Protein AF-A0ABD5KDN1-F1 (afdb_monomer_lite)

Sequence (145 aa):
MTDPDEVYTTVKEEYKKQFIITWLDYSKANDGAGPVIRTEVSQKLGIKTITDLQKHAGEIRFASQGEVDQRADGIPALEKVYGKLNWKSSKVYDNSLKYEVLRNNEADVGPAYTTEGQLVNKDEFTLLEDDKQVWPPYNLALYQH

Structure (mmCIF, N/CA/C/O backbone):
data_AF-A0ABD5KDN1-F1
#
_entry.id   AF-A0ABD5KDN1-F1
#
loop_
_atom_site.group_PDB
_atom_site.id
_atom_site.type_symbol
_atom_site.label_atom_id
_atom_site.label_alt_id
_atom_site.label_comp_id
_atom_site.label_asym_id
_atom_site.label_entity_id
_atom_site.label_seq_id
_atom_site.pdbx_PDB_ins_code
_atom_site.Cartn_x
_atom_site.Cartn_y
_atom_site.Cartn_z
_atom_site.occupancy
_atom_site.B_iso_or_equiv
_atom_site.auth_seq_id
_atom_site.auth_comp_id
_atom_site.auth_asym_id
_atom_site.auth_atom_id
_atom_site.pdbx_PDB_model_num
ATOM 1 N N . MET A 1 1 ? 8.167 -14.438 -30.654 1.00 48.97 1 MET A N 1
ATOM 2 C CA . MET A 1 1 ? 8.121 -15.165 -29.371 1.00 48.97 1 MET A CA 1
ATOM 3 C C . MET A 1 1 ? 6.665 -15.162 -28.937 1.00 48.97 1 MET A C 1
ATOM 5 O O . MET A 1 1 ? 6.111 -14.085 -28.768 1.00 48.97 1 MET A O 1
ATOM 9 N N . THR A 1 2 ? 6.014 -16.324 -28.927 1.00 54.03 2 THR A N 1
ATOM 10 C CA . THR A 1 2 ? 4.556 -16.491 -28.712 1.00 54.03 2 THR A CA 1
ATOM 11 C C . THR A 1 2 ? 4.277 -17.615 -27.709 1.00 54.03 2 THR A C 1
ATOM 13 O O . THR A 1 2 ? 3.244 -18.270 -27.788 1.00 54.03 2 THR A O 1
ATOM 16 N N . ASP A 1 3 ? 5.205 -17.846 -26.780 1.00 68.19 3 ASP A N 1
ATOM 17 C CA . ASP A 1 3 ? 4.985 -18.699 -25.615 1.00 68.19 3 ASP A CA 1
ATOM 18 C C . ASP A 1 3 ? 4.734 -17.799 -24.383 1.00 68.19 3 ASP A C 1
ATOM 20 O O . ASP A 1 3 ? 5.606 -16.995 -24.030 1.00 68.19 3 ASP A O 1
ATOM 24 N N . PRO A 1 4 ? 3.540 -17.852 -23.762 1.00 57.06 4 PRO A N 1
ATOM 25 C CA . PRO A 1 4 ? 3.193 -17.051 -22.588 1.00 57.06 4 PRO A CA 1
ATOM 26 C C . PRO A 1 4 ? 4.165 -17.215 -21.412 1.00 57.06 4 PRO A C 1
ATOM 28 O O . PRO A 1 4 ? 4.415 -16.237 -20.702 1.00 57.06 4 PRO A O 1
ATOM 31 N N . ASP A 1 5 ? 4.745 -18.404 -21.232 1.00 63.06 5 ASP A N 1
ATOM 32 C CA . ASP A 1 5 ? 5.644 -18.703 -20.112 1.00 63.06 5 ASP A CA 1
ATOM 33 C C . ASP A 1 5 ? 7.049 -18.132 -20.351 1.00 63.06 5 ASP A C 1
ATOM 35 O O . ASP A 1 5 ? 7.700 -17.620 -19.431 1.00 63.06 5 ASP A O 1
ATOM 39 N N . GLU A 1 6 ? 7.497 -18.132 -21.607 1.00 62.66 6 GLU A N 1
ATOM 40 C CA . GLU A 1 6 ? 8.765 -17.525 -22.019 1.00 62.66 6 GLU A CA 1
ATOM 41 C C . GLU A 1 6 ? 8.690 -15.994 -21.927 1.00 62.66 6 GLU A C 1
ATOM 43 O O . GLU A 1 6 ? 9.575 -15.357 -21.354 1.00 62.66 6 GLU A O 1
ATOM 48 N N . VAL A 1 7 ? 7.581 -15.396 -22.382 1.00 62.06 7 VAL A N 1
ATOM 49 C CA . VAL A 1 7 ? 7.331 -13.951 -22.244 1.00 62.06 7 VAL A CA 1
ATOM 50 C C . VAL A 1 7 ? 7.269 -13.552 -20.772 1.00 62.06 7 VAL A C 1
ATOM 52 O O . VAL A 1 7 ? 7.885 -12.558 -20.389 1.00 62.06 7 VAL A O 1
ATOM 55 N N . TYR A 1 8 ? 6.575 -14.321 -19.929 1.00 50.66 8 TYR A N 1
ATOM 56 C CA . TYR A 1 8 ? 6.523 -14.063 -18.490 1.00 50.66 8 TYR A CA 1
ATOM 57 C C . TYR A 1 8 ? 7.918 -14.104 -17.854 1.00 50.66 8 TYR A C 1
ATOM 59 O O . TYR A 1 8 ? 8.270 -13.209 -17.083 1.00 50.66 8 TYR A O 1
AT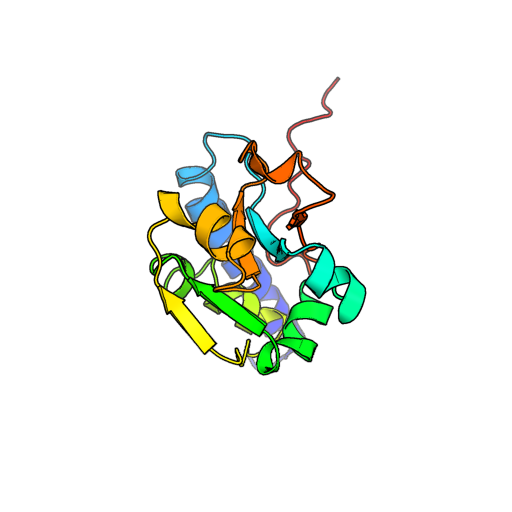OM 67 N N . THR A 1 9 ? 8.734 -15.097 -18.211 1.00 68.31 9 THR A N 1
ATOM 68 C CA . THR A 1 9 ? 10.085 -15.269 -17.661 1.00 68.31 9 THR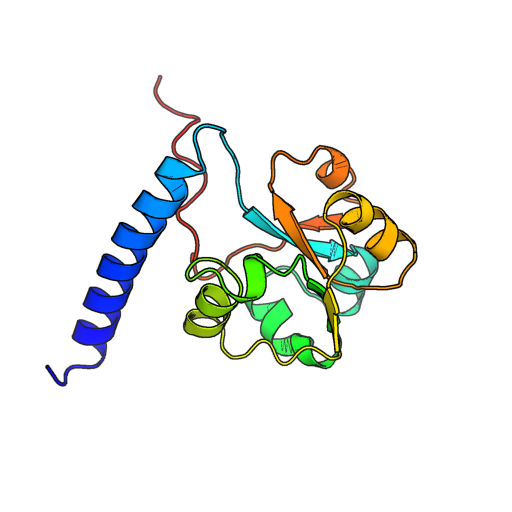 A CA 1
ATOM 69 C C . THR A 1 9 ? 11.016 -14.141 -18.094 1.00 68.31 9 THR A C 1
ATOM 71 O O . THR A 1 9 ? 11.611 -13.487 -17.238 1.00 68.31 9 THR A O 1
ATOM 74 N N . THR A 1 10 ? 11.076 -13.821 -19.389 1.00 69.75 10 THR A N 1
ATOM 75 C CA . THR A 1 10 ? 11.892 -12.710 -19.901 1.00 69.75 10 THR A CA 1
ATOM 76 C C . THR A 1 10 ? 11.453 -11.375 -19.311 1.00 69.75 10 THR A C 1
ATOM 78 O O . THR A 1 10 ? 12.284 -10.585 -18.870 1.00 69.75 10 THR A O 1
ATOM 81 N N . VAL A 1 11 ? 10.143 -11.125 -19.232 1.00 66.38 11 VAL A N 1
ATOM 82 C CA . VAL A 1 11 ? 9.621 -9.894 -18.634 1.00 66.38 11 VAL A CA 1
ATOM 83 C C . VAL A 1 11 ? 9.969 -9.821 -17.151 1.00 66.38 11 VAL A C 1
ATOM 85 O O . VAL A 1 11 ? 10.329 -8.745 -16.687 1.00 66.38 11 VAL A O 1
ATOM 88 N N . LYS A 1 12 ? 9.902 -10.931 -16.410 1.00 62.69 12 LYS A N 1
ATOM 89 C CA . LYS A 1 12 ? 10.282 -10.997 -14.994 1.00 62.69 12 LYS A CA 1
ATOM 90 C C . LYS A 1 12 ? 11.778 -10.758 -14.789 1.00 62.69 12 LYS A C 1
ATOM 92 O O . LYS A 1 12 ? 12.145 -10.061 -13.850 1.00 62.69 12 LYS A O 1
ATOM 97 N N . GLU A 1 13 ? 12.636 -11.309 -15.642 1.00 69.56 13 GLU A N 1
ATOM 98 C CA . GLU A 1 13 ? 14.090 -11.129 -15.565 1.00 69.56 13 GLU A CA 1
ATOM 99 C C . GLU A 1 13 ? 14.528 -9.711 -15.924 1.00 69.56 13 GLU A C 1
ATOM 101 O O . GLU A 1 13 ? 15.297 -9.104 -15.182 1.00 69.56 13 GLU A O 1
ATOM 106 N N . GLU A 1 14 ? 14.018 -9.158 -17.023 1.00 67.50 14 GLU A N 1
ATOM 107 C CA . GLU A 1 14 ? 14.332 -7.790 -17.443 1.00 67.50 14 GLU A CA 1
ATOM 108 C C . GLU A 1 14 ? 13.776 -6.765 -16.461 1.00 67.50 14 GLU A C 1
ATOM 110 O O . GLU A 1 14 ? 14.457 -5.802 -16.109 1.00 67.50 14 GLU A O 1
ATOM 115 N N . TYR A 1 15 ? 12.577 -7.025 -15.938 1.00 64.88 15 TYR A N 1
ATOM 116 C CA . TYR A 1 15 ? 12.011 -6.243 -14.853 1.00 64.88 15 TYR A CA 1
ATOM 117 C C . TYR A 1 15 ? 12.906 -6.312 -13.614 1.00 64.88 15 TYR A C 1
ATOM 119 O O . TYR A 1 15 ? 13.319 -5.268 -13.131 1.00 64.88 15 TYR A O 1
ATOM 127 N N . LYS A 1 16 ? 13.317 -7.505 -13.159 1.00 63.72 16 LYS A N 1
ATOM 128 C CA . LYS A 1 16 ? 14.261 -7.645 -12.039 1.00 63.72 16 LYS A CA 1
ATOM 129 C C . LYS A 1 16 ? 15.564 -6.886 -12.279 1.00 63.72 16 LYS A C 1
ATOM 131 O O . LYS A 1 16 ? 16.004 -6.206 -11.370 1.00 63.72 16 LYS A O 1
ATOM 136 N N . LYS A 1 17 ? 16.182 -6.962 -13.461 1.00 65.38 17 LYS A N 1
ATOM 137 C CA . LYS A 1 17 ? 17.456 -6.272 -13.747 1.00 65.38 17 LYS A CA 1
ATOM 138 C C . LYS A 1 17 ? 17.313 -4.753 -13.719 1.00 65.38 17 LYS A C 1
ATOM 140 O O . LYS A 1 17 ? 18.083 -4.092 -13.031 1.00 65.38 17 LYS A O 1
ATOM 145 N N . GLN A 1 18 ? 16.336 -4.207 -14.445 1.00 59.97 18 GLN A N 1
ATOM 146 C CA . GLN A 1 18 ? 16.112 -2.759 -14.503 1.00 59.97 18 GLN A CA 1
ATOM 147 C C . GLN A 1 18 ? 15.749 -2.214 -13.124 1.00 59.97 18 GLN A C 1
ATOM 149 O O . GLN A 1 18 ? 16.317 -1.226 -12.673 1.00 59.97 18 GLN A O 1
ATOM 154 N N . PHE A 1 19 ? 14.867 -2.925 -12.431 1.00 60.03 19 PHE A N 1
ATOM 155 C CA . PHE A 1 19 ? 14.402 -2.579 -11.103 1.00 60.03 19 PHE A CA 1
ATOM 156 C C . PHE A 1 19 ? 15.523 -2.683 -10.068 1.00 60.03 19 PHE A C 1
ATOM 158 O O . PHE A 1 19 ? 15.737 -1.737 -9.330 1.00 60.03 19 PHE A O 1
ATOM 165 N N . ILE A 1 20 ? 16.302 -3.770 -10.049 1.00 60.31 20 ILE A N 1
ATOM 166 C CA . ILE A 1 20 ? 17.480 -3.901 -9.179 1.00 60.31 20 ILE A CA 1
ATOM 167 C C . ILE A 1 20 ? 18.464 -2.755 -9.430 1.00 60.31 20 ILE A C 1
ATOM 169 O O . ILE A 1 20 ? 18.984 -2.231 -8.463 1.00 60.31 20 ILE A O 1
ATOM 173 N N . ILE A 1 21 ? 18.711 -2.325 -10.673 1.00 53.66 21 ILE A N 1
ATOM 174 C CA . ILE A 1 21 ? 19.629 -1.206 -10.964 1.00 53.66 21 ILE A CA 1
ATOM 175 C C . ILE A 1 21 ? 19.058 0.132 -10.471 1.00 53.66 21 ILE A C 1
ATOM 177 O O . ILE A 1 21 ? 19.743 0.842 -9.741 1.00 53.66 21 ILE A O 1
ATOM 181 N N . THR A 1 22 ? 17.796 0.448 -10.789 1.00 50.75 22 THR A N 1
ATOM 182 C CA . THR A 1 22 ? 17.116 1.653 -10.275 1.00 50.75 22 THR A CA 1
ATOM 183 C C . THR A 1 22 ? 17.087 1.669 -8.748 1.00 50.75 22 THR A C 1
ATOM 185 O O . THR A 1 22 ? 17.279 2.714 -8.131 1.00 50.75 22 THR A O 1
ATOM 188 N N . TRP A 1 23 ? 16.902 0.499 -8.137 1.00 48.09 23 TRP A N 1
ATOM 189 C CA . TRP A 1 23 ? 16.955 0.334 -6.696 1.00 48.09 23 TRP A CA 1
ATOM 190 C C . TRP A 1 23 ? 18.362 0.441 -6.156 1.00 48.09 23 TRP A C 1
ATOM 192 O O . TRP A 1 23 ? 18.503 1.151 -5.190 1.00 48.09 23 TRP A O 1
ATOM 202 N N . LEU A 1 24 ? 19.399 -0.150 -6.748 1.00 51.00 24 LEU A N 1
ATOM 203 C CA . LEU A 1 24 ? 20.793 -0.020 -6.296 1.00 51.00 24 LEU A CA 1
ATOM 204 C C . LEU A 1 24 ? 21.270 1.438 -6.291 1.00 51.00 24 LEU A C 1
ATOM 206 O O . LEU A 1 24 ? 22.009 1.842 -5.390 1.00 51.00 24 LEU A O 1
ATOM 210 N N . ASP A 1 25 ? 20.812 2.232 -7.258 1.00 49.94 25 ASP A N 1
ATOM 211 C CA . ASP A 1 25 ? 21.063 3.673 -7.297 1.00 49.94 25 ASP A CA 1
ATOM 212 C C . ASP A 1 25 ? 20.341 4.417 -6.151 1.00 49.94 25 ASP A C 1
ATOM 214 O O . ASP A 1 25 ? 20.866 5.401 -5.626 1.00 49.94 25 ASP A O 1
ATOM 218 N N . TYR A 1 26 ? 19.183 3.912 -5.706 1.00 46.12 26 TYR A N 1
ATOM 219 C CA . TYR A 1 26 ? 18.376 4.439 -4.594 1.00 46.12 26 TYR A CA 1
ATOM 220 C C . TYR A 1 26 ? 18.741 3.831 -3.211 1.00 46.12 26 TYR A C 1
ATOM 222 O O . TYR A 1 26 ? 18.614 4.491 -2.184 1.00 46.12 26 TYR A O 1
ATOM 230 N N . SER A 1 27 ? 19.246 2.592 -3.164 1.00 48.81 27 SER A N 1
ATOM 231 C CA . SER A 1 27 ? 19.328 1.676 -2.010 1.00 48.81 27 SER A CA 1
ATOM 232 C C . SER A 1 27 ? 20.693 1.683 -1.334 1.00 48.81 27 SER A C 1
ATOM 234 O O . SER A 1 27 ? 21.123 0.687 -0.746 1.00 48.81 27 SER A O 1
ATOM 236 N N . LYS A 1 28 ? 21.404 2.810 -1.368 1.00 46.56 28 LYS A N 1
ATOM 237 C CA . LYS A 1 28 ? 22.568 2.979 -0.484 1.00 46.56 28 LYS A CA 1
ATOM 238 C C . LYS A 1 28 ? 22.187 2.977 1.010 1.00 46.56 28 LYS A C 1
ATOM 240 O O . LYS A 1 28 ? 23.084 2.997 1.847 1.00 46.56 28 LYS A O 1
ATOM 245 N N . ALA A 1 29 ? 20.895 2.896 1.343 1.00 42.22 29 ALA A N 1
ATOM 246 C CA . ALA A 1 29 ? 20.366 2.582 2.665 1.00 42.22 29 ALA A CA 1
ATOM 247 C C . ALA A 1 29 ? 19.457 1.334 2.610 1.00 42.22 29 ALA A C 1
ATOM 249 O O . ALA A 1 29 ? 18.857 1.020 1.583 1.00 42.22 29 ALA A O 1
ATOM 250 N N . ASN A 1 30 ? 19.443 0.596 3.716 1.00 47.19 30 ASN A N 1
ATOM 251 C CA . ASN A 1 30 ? 18.927 -0.758 3.920 1.00 47.19 30 ASN A CA 1
ATOM 252 C C . ASN A 1 30 ? 17.375 -0.828 3.938 1.00 47.19 30 ASN A C 1
ATOM 254 O O . ASN A 1 30 ? 16.782 -1.278 4.922 1.00 47.19 30 ASN A O 1
ATOM 258 N N . ASP A 1 31 ? 16.718 -0.347 2.879 1.00 54.19 31 ASP A N 1
ATOM 259 C CA . ASP A 1 31 ? 15.317 0.085 2.932 1.00 54.19 31 ASP A CA 1
ATOM 260 C C . ASP A 1 31 ? 14.383 -0.849 2.145 1.00 54.19 31 ASP A C 1
ATOM 262 O O . ASP A 1 31 ? 14.465 -0.977 0.922 1.00 54.19 31 ASP A O 1
ATOM 266 N N . GLY A 1 32 ? 13.450 -1.479 2.862 1.00 62.53 32 GLY A N 1
ATOM 267 C CA . GLY A 1 32 ? 12.244 -2.078 2.307 1.00 62.53 32 GLY A CA 1
ATOM 268 C C . GLY A 1 32 ? 11.241 -1.030 1.864 1.00 62.53 32 GLY A C 1
ATOM 269 O O . GLY A 1 32 ? 11.119 -0.030 2.547 1.00 62.53 32 GLY A O 1
ATOM 270 N N . ALA A 1 33 ? 10.495 -1.215 0.779 1.00 70.12 33 ALA A N 1
ATOM 271 C CA . ALA A 1 33 ? 9.323 -0.395 0.484 1.00 70.12 33 ALA A CA 1
ATOM 272 C C . ALA A 1 33 ? 8.079 -1.251 0.350 1.00 70.12 33 ALA A C 1
ATOM 274 O O . ALA A 1 33 ? 8.120 -2.399 -0.085 1.00 70.12 33 ALA A O 1
ATOM 275 N N . GLY A 1 34 ? 6.958 -0.656 0.726 1.00 83.06 34 GLY A N 1
ATOM 276 C CA . GLY A 1 34 ? 5.655 -1.265 0.564 1.00 83.06 34 GLY A CA 1
ATOM 277 C C . GLY A 1 34 ? 4.540 -0.282 0.892 1.00 83.06 34 GLY A C 1
ATOM 278 O O . GLY A 1 34 ? 4.780 0.759 1.514 1.00 83.06 34 GLY A O 1
ATOM 279 N N . PRO A 1 35 ? 3.301 -0.579 0.480 1.00 91.56 35 PRO A N 1
ATOM 280 C CA . PRO A 1 35 ? 2.159 0.203 0.908 1.00 91.56 35 PRO A CA 1
ATOM 281 C C . PRO A 1 35 ? 1.963 0.046 2.420 1.00 91.56 35 PRO A C 1
ATOM 283 O O . PRO A 1 35 ? 1.919 -1.069 2.944 1.00 91.56 35 PRO A O 1
ATOM 286 N N . VAL A 1 36 ? 1.810 1.169 3.113 1.00 93.81 36 VAL A N 1
ATOM 287 C CA . VAL A 1 36 ? 1.372 1.212 4.506 1.00 93.81 36 VAL A CA 1
ATOM 288 C C . VAL A 1 36 ? -0.095 1.600 4.549 1.00 93.81 36 VAL A C 1
ATOM 290 O O . VAL A 1 36 ? -0.499 2.605 3.963 1.00 93.81 36 VAL A O 1
ATOM 293 N N . ILE A 1 37 ? -0.897 0.799 5.240 1.00 96.19 37 ILE A N 1
ATOM 294 C CA . ILE A 1 37 ? -2.324 1.032 5.448 1.00 96.19 37 ILE A CA 1
ATOM 295 C C . ILE A 1 37 ? -2.582 1.342 6.922 1.00 96.19 37 ILE A C 1
ATOM 297 O O . ILE A 1 37 ? -1.875 0.861 7.809 1.00 96.19 37 ILE A O 1
ATOM 301 N N . ARG A 1 38 ? -3.621 2.123 7.209 1.00 97.56 38 ARG A N 1
ATOM 302 C CA . ARG A 1 38 ? -4.106 2.293 8.586 1.00 97.56 38 ARG A CA 1
ATOM 303 C C . ARG A 1 38 ? -4.549 0.944 9.150 1.00 97.56 38 ARG A C 1
ATOM 305 O O . ARG A 1 38 ? -5.368 0.263 8.528 1.00 97.56 38 ARG A O 1
ATOM 312 N N . THR A 1 39 ? -4.049 0.573 10.327 1.00 96.00 39 THR A N 1
ATOM 313 C CA . THR A 1 39 ? -4.316 -0.735 10.949 1.00 96.00 39 THR A CA 1
ATOM 314 C C . THR A 1 39 ? -5.813 -0.975 11.157 1.00 96.00 39 THR A C 1
ATOM 316 O O . THR A 1 39 ? -6.292 -2.072 10.886 1.00 96.00 39 THR A O 1
ATOM 319 N N . GLU A 1 40 ? -6.589 0.054 11.516 1.00 97.00 40 GLU A N 1
ATOM 320 C CA . GLU A 1 40 ? -8.055 -0.042 11.617 1.00 97.00 40 GLU A CA 1
ATOM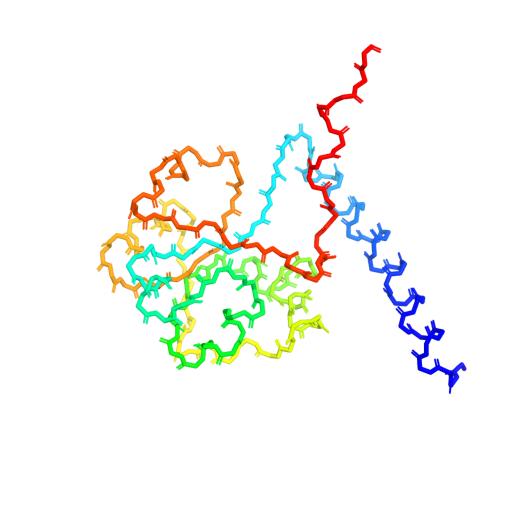 321 C C . GLU A 1 40 ? -8.706 -0.489 10.293 1.00 97.00 40 GLU A C 1
ATOM 323 O O . GLU A 1 40 ? -9.561 -1.375 10.279 1.00 97.00 40 GLU A O 1
ATOM 328 N N . VAL A 1 41 ? -8.278 0.083 9.160 1.00 97.94 41 VAL A N 1
ATOM 329 C CA . VAL A 1 41 ? -8.803 -0.265 7.828 1.00 97.94 41 VAL A CA 1
ATOM 330 C C . VAL A 1 41 ? -8.358 -1.669 7.428 1.00 97.94 41 VAL A C 1
ATOM 332 O O . VAL A 1 41 ? -9.176 -2.452 6.944 1.00 97.94 41 VAL A O 1
ATOM 335 N N . SER A 1 42 ? -7.087 -2.004 7.677 1.00 97.38 42 SER A N 1
ATOM 336 C CA . SER A 1 42 ? -6.546 -3.351 7.464 1.00 97.38 42 SER A CA 1
ATOM 337 C C . SER A 1 42 ? -7.369 -4.402 8.203 1.00 97.38 42 SER A C 1
ATOM 339 O O . SER A 1 42 ? -7.823 -5.364 7.589 1.00 97.38 42 SER A O 1
ATOM 341 N N . GLN A 1 43 ? -7.635 -4.196 9.492 1.00 97.25 43 GLN A N 1
ATOM 342 C CA . GLN A 1 43 ? -8.408 -5.131 10.307 1.00 97.25 43 GLN A CA 1
ATOM 343 C C . GLN A 1 43 ? -9.864 -5.224 9.847 1.00 97.25 43 GLN A C 1
ATOM 345 O O . GLN A 1 43 ? -10.401 -6.324 9.736 1.00 97.25 43 GLN A O 1
ATOM 350 N N . LYS A 1 44 ? -10.493 -4.084 9.541 1.00 97.75 44 LYS A N 1
ATOM 351 C CA . LYS A 1 44 ? -11.896 -4.022 9.118 1.00 97.75 44 LYS A CA 1
ATOM 352 C C . LYS A 1 44 ? -12.150 -4.745 7.796 1.00 97.75 44 LYS A C 1
ATOM 354 O O . LYS A 1 44 ? -13.186 -5.389 7.655 1.00 97.75 44 LYS A O 1
ATOM 359 N N . LEU A 1 45 ? -11.239 -4.608 6.834 1.00 97.44 45 LEU A N 1
ATOM 360 C CA . LEU A 1 45 ? -11.368 -5.191 5.494 1.00 97.44 45 LEU A CA 1
ATOM 361 C C . LEU A 1 45 ? -10.596 -6.509 5.334 1.00 97.44 45 LEU A C 1
ATOM 363 O O . LEU A 1 45 ? -10.708 -7.160 4.304 1.00 97.44 45 LEU A O 1
ATOM 367 N N . GLY A 1 46 ? -9.821 -6.919 6.342 1.00 97.31 46 GLY A N 1
ATOM 368 C CA . GLY A 1 46 ? -8.998 -8.128 6.288 1.00 97.31 46 GLY A CA 1
ATOM 369 C C . GLY A 1 46 ? -7.779 -8.020 5.365 1.00 97.31 46 GLY A C 1
ATOM 370 O O . GLY A 1 46 ? -7.326 -9.036 4.848 1.00 97.31 46 GLY A O 1
ATOM 371 N N . ILE A 1 47 ? -7.238 -6.817 5.151 1.00 98.00 47 ILE A N 1
ATOM 372 C CA . ILE A 1 47 ? -6.140 -6.558 4.206 1.00 98.00 47 ILE A CA 1
ATOM 373 C C . ILE A 1 47 ? -4.791 -6.780 4.893 1.00 98.00 47 ILE A C 1
ATOM 375 O O . ILE A 1 47 ? -4.416 -5.998 5.766 1.00 98.00 47 ILE A O 1
ATOM 379 N N . LYS A 1 48 ? -4.041 -7.810 4.486 1.00 94.81 48 LYS A N 1
ATOM 380 C CA . LYS A 1 48 ? -2.681 -8.088 5.002 1.00 94.81 48 LYS A CA 1
ATOM 381 C C . LYS A 1 48 ? -1.615 -8.075 3.913 1.00 94.81 48 LYS A C 1
ATOM 383 O O . LYS A 1 48 ? -0.452 -7.789 4.187 1.00 94.81 48 LYS A O 1
ATOM 388 N N . THR A 1 49 ? -2.030 -8.363 2.689 1.00 95.69 49 THR A N 1
ATOM 389 C CA . THR A 1 49 ? -1.159 -8.480 1.523 1.00 95.69 49 THR A CA 1
ATOM 390 C C . THR A 1 49 ? -1.508 -7.433 0.470 1.00 95.69 49 THR A C 1
ATOM 392 O O . THR A 1 49 ? -2.588 -6.828 0.499 1.00 95.69 49 THR A O 1
ATOM 395 N N . ILE A 1 50 ? -0.619 -7.227 -0.499 1.00 95.62 50 ILE A N 1
ATOM 396 C CA . ILE A 1 50 ? -0.916 -6.383 -1.661 1.00 95.62 50 ILE A CA 1
ATOM 397 C C . ILE A 1 50 ? -1.990 -7.037 -2.545 1.00 95.62 50 ILE A C 1
ATOM 399 O O . ILE A 1 50 ? -2.825 -6.327 -3.112 1.00 95.62 50 ILE A O 1
ATOM 403 N N . THR A 1 51 ? -2.064 -8.372 -2.602 1.00 97.50 51 THR A N 1
ATOM 404 C CA . THR A 1 51 ? -3.199 -9.064 -3.234 1.00 97.50 51 THR A CA 1
ATOM 405 C C . THR A 1 51 ? -4.538 -8.682 -2.594 1.00 97.50 51 THR A C 1
ATOM 407 O O . THR A 1 51 ? -5.508 -8.437 -3.316 1.00 97.50 51 THR A O 1
ATOM 410 N N . ASP A 1 52 ? -4.625 -8.604 -1.265 1.00 98.12 52 ASP A N 1
ATOM 411 C CA . ASP A 1 52 ? -5.860 -8.181 -0.588 1.00 98.12 52 ASP A CA 1
ATOM 412 C C . ASP A 1 52 ? -6.164 -6.705 -0.862 1.00 98.12 52 ASP A C 1
ATOM 414 O O . ASP A 1 52 ? -7.304 -6.347 -1.163 1.00 98.12 52 ASP A O 1
ATOM 418 N N . LEU A 1 53 ? -5.133 -5.854 -0.834 1.00 98.12 53 LEU A N 1
ATOM 419 C CA . LEU A 1 53 ? -5.259 -4.434 -1.155 1.00 98.12 53 LEU A CA 1
ATOM 420 C C . LEU A 1 53 ? -5.844 -4.229 -2.551 1.00 98.12 53 LEU A C 1
ATOM 422 O O . LEU A 1 53 ? -6.743 -3.412 -2.721 1.00 98.12 53 LEU A O 1
ATOM 426 N N . GLN A 1 54 ? -5.364 -4.984 -3.541 1.00 98.19 54 GLN A N 1
ATOM 427 C CA . GLN A 1 54 ? -5.841 -4.888 -4.915 1.00 98.19 54 GLN A CA 1
ATOM 428 C C . GLN A 1 54 ? -7.327 -5.248 -5.029 1.00 98.19 54 GLN A C 1
ATOM 430 O O . GLN A 1 54 ? -8.076 -4.525 -5.688 1.00 98.19 54 GLN A O 1
ATOM 435 N N . LYS A 1 55 ? -7.779 -6.307 -4.345 1.00 98.06 55 LYS A N 1
ATOM 436 C CA . LYS A 1 55 ? -9.197 -6.716 -4.332 1.00 98.06 55 LYS A CA 1
ATOM 437 C C . LYS A 1 55 ? -10.106 -5.653 -3.718 1.00 98.06 55 LYS A C 1
ATOM 439 O O . LYS A 1 55 ? -11.222 -5.464 -4.193 1.00 98.06 55 LYS A O 1
ATOM 444 N N . HIS A 1 56 ? -9.617 -4.953 -2.697 1.00 98.38 56 HIS A N 1
ATOM 445 C CA . HIS A 1 56 ? -10.354 -3.908 -1.988 1.00 98.38 56 HIS A CA 1
ATOM 446 C C . HIS A 1 56 ? -10.070 -2.491 -2.499 1.00 98.38 56 HIS A C 1
ATOM 448 O O . HIS A 1 56 ? -10.626 -1.540 -1.957 1.00 98.38 56 HIS A O 1
ATOM 454 N N . ALA A 1 57 ? -9.255 -2.304 -3.544 1.00 97.56 57 ALA A N 1
ATOM 455 C CA . ALA A 1 57 ? -8.788 -0.980 -3.970 1.00 97.56 57 ALA A CA 1
ATOM 456 C C . ALA A 1 57 ? -9.937 0.022 -4.205 1.00 97.56 57 ALA A C 1
ATOM 458 O O . ALA A 1 57 ? -9.818 1.191 -3.838 1.00 97.56 57 ALA A O 1
ATOM 459 N N . GLY A 1 58 ? -11.088 -0.447 -4.703 1.00 98.19 58 GLY A N 1
ATOM 460 C CA . GLY A 1 58 ? -12.300 0.363 -4.905 1.00 98.19 58 GLY A CA 1
ATOM 461 C C . GLY A 1 58 ? -12.928 0.949 -3.633 1.00 98.19 58 GLY A C 1
ATOM 462 O O . GLY A 1 58 ? -13.780 1.832 -3.720 1.00 98.19 58 GLY A O 1
ATOM 463 N N . GLU A 1 59 ? -12.504 0.502 -2.452 1.00 98.12 59 GLU A N 1
ATOM 464 C CA . GLU A 1 59 ? -12.925 1.011 -1.142 1.00 98.12 59 GLU A CA 1
ATOM 465 C C . GLU A 1 59 ? -11.878 1.938 -0.505 1.00 98.12 59 GLU A C 1
ATOM 467 O O . GLU A 1 59 ? -12.182 2.651 0.454 1.00 98.12 59 GLU A O 1
ATOM 472 N N . ILE A 1 60 ? -1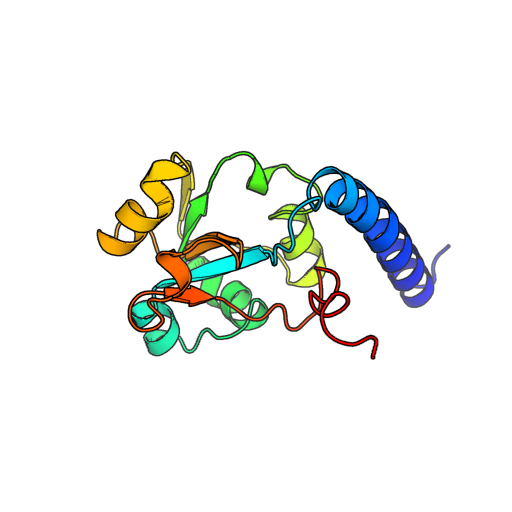0.664 1.963 -1.060 1.00 98.50 60 ILE A N 1
ATOM 473 C CA . ILE A 1 60 ? -9.467 2.535 -0.447 1.00 98.50 60 ILE A CA 1
ATOM 474 C C . ILE A 1 60 ? -9.130 3.901 -1.051 1.00 98.50 60 ILE A C 1
ATOM 476 O O . ILE A 1 60 ? -9.075 4.071 -2.273 1.00 98.50 60 ILE A O 1
ATOM 480 N N . ARG A 1 61 ? -8.869 4.888 -0.188 1.00 98.31 61 ARG A N 1
ATOM 481 C CA . ARG A 1 61 ? -8.337 6.201 -0.575 1.00 98.31 61 ARG A CA 1
ATOM 482 C C . ARG A 1 61 ? -6.811 6.181 -0.499 1.00 98.31 61 ARG A C 1
ATOM 484 O O . ARG A 1 61 ? -6.244 5.988 0.576 1.00 98.31 61 ARG A O 1
ATOM 491 N N . PHE A 1 62 ? -6.154 6.410 -1.625 1.00 97.62 62 PHE A N 1
ATOM 492 C CA . PHE A 1 62 ? -4.703 6.405 -1.740 1.00 97.62 62 PHE A CA 1
ATOM 493 C C . PHE A 1 62 ? -4.110 7.809 -1.559 1.00 97.62 62 PHE A C 1
ATOM 495 O O . PHE A 1 62 ? -4.511 8.756 -2.242 1.00 97.62 62 PHE A O 1
ATOM 502 N N . ALA A 1 63 ? -3.149 7.929 -0.642 1.00 96.44 63 ALA A N 1
ATOM 503 C CA . ALA A 1 63 ? -2.278 9.088 -0.488 1.00 96.44 63 ALA A CA 1
ATOM 504 C C . ALA A 1 63 ? -1.030 8.906 -1.362 1.00 96.44 63 ALA A C 1
ATOM 506 O O . ALA A 1 63 ? -0.016 8.352 -0.930 1.00 96.44 63 ALA A O 1
ATOM 507 N N . SER A 1 64 ? -1.123 9.374 -2.602 1.00 92.50 64 SER A N 1
ATOM 508 C CA . SER A 1 64 ? -0.015 9.382 -3.550 1.00 92.50 64 SER A CA 1
ATOM 509 C C . SER A 1 64 ? 1.056 10.400 -3.147 1.00 92.50 64 SER A C 1
ATOM 511 O O . SER A 1 64 ? 0.772 11.411 -2.507 1.00 92.50 64 SER A O 1
ATOM 513 N N . GLN A 1 65 ? 2.291 10.128 -3.565 1.00 88.44 65 GLN A N 1
ATOM 514 C CA . GLN A 1 65 ? 3.443 11.031 -3.469 1.00 88.44 65 GLN A CA 1
ATOM 515 C C . GLN A 1 65 ? 3.853 11.595 -4.841 1.00 88.44 65 GLN A C 1
ATOM 517 O O . GLN A 1 65 ? 4.923 12.175 -4.993 1.00 88.44 65 GLN A O 1
ATOM 522 N N . GLY A 1 66 ? 3.022 11.387 -5.868 1.00 88.25 66 GLY A N 1
ATOM 523 C CA . GLY A 1 66 ? 3.241 11.819 -7.249 1.00 88.25 66 GLY A CA 1
ATOM 524 C C . GLY A 1 66 ? 4.293 10.992 -7.991 1.00 88.25 66 GLY A C 1
ATOM 525 O O . GLY A 1 66 ? 4.002 10.425 -9.039 1.00 88.25 66 GLY A O 1
ATOM 526 N N . GLU A 1 67 ? 5.501 10.874 -7.438 1.00 85.38 67 GLU A N 1
ATOM 527 C CA . GLU A 1 67 ? 6.619 10.150 -8.057 1.00 85.38 67 GLU A CA 1
ATOM 528 C C . GLU A 1 67 ? 6.298 8.654 -8.220 1.00 85.38 67 GLU A C 1
ATOM 530 O O . GLU A 1 67 ? 6.470 8.084 -9.297 1.00 85.38 67 GLU A O 1
ATOM 535 N N . VAL A 1 68 ? 5.741 8.029 -7.174 1.00 83.69 68 VAL A N 1
ATOM 536 C CA . VAL A 1 68 ? 5.397 6.594 -7.154 1.00 83.69 68 VAL A CA 1
ATOM 537 C C . VAL A 1 68 ? 4.362 6.204 -8.215 1.00 83.69 68 VAL A C 1
ATOM 539 O O . VAL A 1 68 ? 4.323 5.051 -8.636 1.00 83.69 68 VAL A O 1
ATOM 542 N N . ASP A 1 69 ? 3.552 7.156 -8.681 1.00 87.44 69 ASP A N 1
ATOM 543 C CA . ASP A 1 69 ? 2.517 6.904 -9.687 1.00 87.44 69 ASP A CA 1
ATOM 544 C C . ASP A 1 69 ? 3.118 6.710 -11.084 1.00 87.44 69 ASP A C 1
ATOM 546 O O . ASP A 1 69 ? 2.514 6.062 -11.937 1.00 87.44 69 ASP A O 1
ATOM 550 N N . GLN A 1 70 ? 4.304 7.277 -11.324 1.00 84.69 70 GLN A N 1
ATOM 551 C CA . GLN A 1 70 ? 4.951 7.291 -12.637 1.00 84.69 70 GLN A CA 1
ATOM 552 C C . GLN A 1 70 ? 6.180 6.396 -12.710 1.00 84.69 70 GLN A C 1
ATOM 554 O O . GLN A 1 70 ? 6.527 5.928 -13.797 1.00 84.69 70 GLN A O 1
ATOM 559 N N . ARG A 1 71 ? 6.864 6.162 -11.584 1.00 82.56 71 ARG A N 1
ATOM 560 C CA . ARG A 1 71 ? 8.057 5.322 -11.601 1.00 82.56 71 ARG A CA 1
ATOM 561 C C . ARG A 1 71 ? 7.698 3.908 -12.041 1.00 82.56 71 ARG A C 1
ATOM 563 O O . ARG A 1 71 ? 6.745 3.310 -11.545 1.00 82.56 71 ARG A O 1
ATOM 570 N N . ALA A 1 72 ? 8.519 3.345 -12.924 1.00 80.62 72 ALA A N 1
ATOM 571 C CA . ALA A 1 72 ? 8.358 1.976 -13.414 1.00 80.62 72 ALA A CA 1
ATOM 572 C C . ALA A 1 72 ? 8.346 0.932 -12.286 1.00 80.62 72 ALA A C 1
ATOM 574 O O . ALA A 1 72 ? 7.855 -0.174 -12.492 1.00 80.62 72 ALA A O 1
ATOM 575 N N . ASP A 1 73 ? 8.883 1.302 -11.123 1.00 78.31 73 ASP A N 1
ATOM 576 C CA . ASP A 1 73 ? 9.082 0.480 -9.944 1.00 78.31 73 ASP A CA 1
ATOM 577 C C . ASP A 1 73 ? 8.023 0.716 -8.826 1.00 78.31 73 ASP A C 1
ATOM 579 O O . ASP A 1 73 ? 8.090 0.086 -7.768 1.00 78.31 73 ASP A O 1
ATOM 583 N N . GLY A 1 74 ? 7.048 1.610 -9.069 1.00 86.50 74 GLY A N 1
ATOM 584 C CA . GLY A 1 74 ? 5.999 2.047 -8.134 1.00 86.50 74 GLY A CA 1
ATOM 585 C C . GLY A 1 74 ? 4.602 1.465 -8.416 1.00 86.50 74 GLY A C 1
ATOM 586 O O . GLY A 1 74 ? 4.412 0.252 -8.453 1.00 86.50 74 GLY A O 1
ATOM 587 N N . ILE A 1 75 ? 3.580 2.307 -8.612 1.00 91.31 75 ILE A N 1
ATOM 588 C CA . ILE A 1 75 ? 2.215 1.845 -8.944 1.00 91.31 75 ILE A CA 1
ATOM 589 C C . ILE A 1 75 ? 2.169 1.021 -10.247 1.00 91.31 75 ILE A C 1
ATOM 591 O O . ILE A 1 75 ? 1.581 -0.061 -10.215 1.00 91.31 75 ILE A O 1
ATOM 595 N N . PRO A 1 76 ? 2.811 1.427 -11.364 1.00 91.31 76 PRO A N 1
ATOM 596 C CA . PRO A 1 76 ? 2.809 0.640 -12.604 1.00 91.31 76 PRO A CA 1
ATOM 597 C C . PRO A 1 76 ? 3.327 -0.796 -12.426 1.00 91.31 76 PRO A C 1
ATOM 599 O O . PRO A 1 76 ? 2.798 -1.745 -13.008 1.00 91.31 76 PRO A O 1
ATOM 602 N N . ALA A 1 77 ? 4.355 -0.955 -11.594 1.00 88.94 77 ALA A N 1
ATOM 603 C CA . ALA A 1 77 ? 4.927 -2.231 -11.195 1.00 88.94 77 ALA A CA 1
ATOM 604 C C . ALA A 1 77 ? 3.920 -3.127 -10.468 1.00 88.94 77 ALA A C 1
ATOM 606 O O . ALA A 1 77 ? 3.714 -4.286 -10.846 1.00 88.94 77 ALA A O 1
ATOM 607 N N . LEU A 1 78 ? 3.264 -2.568 -9.450 1.00 91.25 78 LEU A N 1
ATOM 608 C CA . LEU A 1 78 ? 2.224 -3.257 -8.697 1.00 91.25 78 LEU A CA 1
ATOM 609 C C . LEU A 1 78 ? 1.059 -3.653 -9.602 1.00 91.25 78 LEU A C 1
ATOM 611 O O . LEU A 1 78 ? 0.635 -4.807 -9.579 1.00 91.25 78 LEU A O 1
ATOM 615 N N . GLU A 1 79 ? 0.580 -2.747 -10.454 1.00 94.31 79 GLU A N 1
ATOM 616 C CA . GLU A 1 79 ? -0.549 -3.027 -11.343 1.00 94.31 79 GLU A CA 1
ATOM 617 C C . GLU A 1 79 ? -0.248 -4.125 -12.366 1.00 94.31 79 GLU A C 1
ATOM 619 O O . GLU A 1 79 ? -1.137 -4.898 -12.727 1.00 94.31 79 GLU A O 1
ATOM 624 N N . LYS A 1 80 ? 1.008 -4.250 -12.803 1.00 92.31 80 LYS A N 1
ATOM 625 C CA . LYS A 1 80 ? 1.440 -5.311 -13.719 1.00 92.31 80 LYS A CA 1
ATOM 626 C C . LYS A 1 80 ? 1.358 -6.708 -13.096 1.00 92.31 80 LYS A C 1
ATOM 628 O O . LYS A 1 80 ? 1.102 -7.672 -13.814 1.00 92.31 80 LYS A O 1
ATOM 633 N N . VAL A 1 81 ? 1.588 -6.828 -11.788 1.00 92.69 81 VAL A N 1
ATOM 634 C CA . VAL A 1 81 ? 1.670 -8.122 -11.081 1.00 92.69 81 VAL A CA 1
ATOM 635 C C . VAL A 1 81 ? 0.384 -8.460 -10.321 1.00 92.69 81 VAL A C 1
ATOM 637 O O . VAL A 1 81 ? -0.044 -9.620 -10.279 1.00 92.69 81 VAL A O 1
ATOM 640 N N . TYR A 1 82 ? -0.261 -7.458 -9.733 1.00 94.31 82 TYR A N 1
ATOM 641 C CA . TYR A 1 82 ? -1.481 -7.616 -8.946 1.00 94.31 82 TYR A CA 1
ATOM 642 C C . TYR A 1 82 ? -2.755 -7.325 -9.744 1.00 94.31 82 TYR A C 1
ATOM 644 O O . TYR A 1 82 ? -3.804 -7.866 -9.406 1.00 94.31 82 TYR A O 1
ATOM 652 N N . GLY A 1 83 ? -2.663 -6.552 -10.827 1.00 95.94 83 GLY A N 1
ATOM 653 C CA . GLY A 1 83 ? -3.808 -6.011 -11.559 1.00 95.94 83 GLY A CA 1
ATOM 654 C C . GLY A 1 83 ? -4.097 -4.561 -11.169 1.00 95.94 83 GLY A C 1
ATOM 655 O O . GLY A 1 83 ? -3.537 -4.043 -10.205 1.00 95.94 83 GLY A O 1
ATOM 656 N N . LYS A 1 84 ? -4.983 -3.896 -11.925 1.00 96.31 84 LYS A N 1
ATOM 657 C CA . LYS A 1 84 ? -5.287 -2.471 -11.723 1.00 96.31 84 LYS A CA 1
ATOM 658 C C . LYS A 1 84 ? -5.694 -2.168 -10.281 1.00 96.31 84 LYS A C 1
ATOM 660 O O . LYS A 1 84 ? -6.590 -2.818 -9.728 1.00 96.31 84 LYS A O 1
ATOM 665 N N . LEU A 1 85 ? -5.083 -1.133 -9.721 1.00 94.94 85 LEU A N 1
ATOM 666 C CA . LEU A 1 85 ? -5.392 -0.581 -8.412 1.00 94.94 85 LEU A CA 1
ATOM 667 C C . LEU A 1 85 ? -6.453 0.504 -8.613 1.00 94.94 85 LEU A C 1
ATOM 669 O O . LEU A 1 85 ? -6.168 1.697 -8.666 1.00 94.94 85 LEU A O 1
ATOM 673 N N . ASN A 1 86 ? -7.702 0.068 -8.797 1.00 96.25 86 ASN A N 1
ATOM 674 C CA . ASN A 1 86 ? -8.848 0.946 -9.048 1.00 96.25 86 ASN A CA 1
ATOM 675 C C . ASN A 1 86 ? -9.277 1.668 -7.762 1.00 96.25 86 ASN A C 1
ATOM 677 O O . ASN A 1 86 ? -10.333 1.367 -7.209 1.00 96.25 86 ASN A O 1
ATOM 681 N N . TRP A 1 87 ? -8.438 2.577 -7.267 1.00 97.69 87 TRP A N 1
ATOM 682 C CA . TRP A 1 87 ? -8.654 3.299 -6.018 1.00 97.69 87 TRP A CA 1
ATOM 683 C C . TRP A 1 87 ? -10.022 3.976 -5.966 1.00 97.69 87 TRP A C 1
ATOM 685 O O . TRP A 1 87 ? -10.444 4.606 -6.938 1.00 97.69 87 TRP A O 1
ATOM 695 N N . LYS A 1 88 ? -10.663 3.962 -4.792 1.00 98.12 88 LYS A N 1
ATOM 696 C CA . LYS A 1 88 ? -11.838 4.807 -4.522 1.00 98.12 88 LYS A CA 1
ATOM 697 C C . LYS A 1 88 ? -11.543 6.275 -4.833 1.00 98.12 88 LYS A C 1
ATOM 699 O O . LYS A 1 88 ? -12.375 6.992 -5.383 1.00 98.12 88 LYS A O 1
ATOM 704 N N . SER A 1 89 ? -10.353 6.719 -4.438 1.00 97.75 89 SER A N 1
ATOM 705 C CA . SER A 1 89 ? -9.777 8.004 -4.822 1.00 97.75 89 SER A CA 1
ATOM 706 C C . SER A 1 89 ? -8.264 7.963 -4.662 1.00 97.75 89 SER A C 1
ATOM 708 O O . SER A 1 89 ? -7.783 7.370 -3.700 1.00 97.75 89 SER A O 1
ATOM 710 N N . SER A 1 90 ? -7.535 8.671 -5.519 1.00 96.31 90 SER A N 1
ATOM 711 C CA . SER A 1 90 ? -6.111 8.960 -5.336 1.00 96.31 90 SER A CA 1
ATOM 712 C C . SER A 1 90 ? -5.917 10.470 -5.243 1.00 96.31 90 SER A C 1
ATOM 714 O O . SER A 1 90 ? -6.482 11.215 -6.049 1.00 96.31 90 SER A O 1
ATOM 716 N N . LYS A 1 91 ? -5.165 10.930 -4.244 1.00 96.19 91 LYS A N 1
ATOM 717 C CA . LYS A 1 91 ? -4.783 12.337 -4.078 1.00 96.19 91 LYS A CA 1
ATOM 718 C C . LYS A 1 91 ? -3.295 12.423 -3.788 1.00 96.19 91 LYS A C 1
ATOM 720 O O . LYS A 1 91 ? -2.772 11.611 -3.030 1.00 96.19 91 LYS A O 1
ATOM 725 N N . VAL A 1 92 ? -2.642 13.414 -4.381 1.00 94.81 92 VAL A N 1
ATOM 726 C CA . VAL A 1 92 ? -1.219 13.678 -4.161 1.00 94.81 92 VAL A CA 1
ATOM 727 C C . VAL A 1 92 ? -1.059 14.512 -2.894 1.00 94.81 92 VAL A C 1
ATOM 729 O O . VAL A 1 92 ? -1.720 15.539 -2.743 1.00 94.81 92 VAL A O 1
ATOM 732 N N . TYR A 1 93 ? -0.174 14.067 -2.011 1.00 91.31 93 TYR A N 1
ATOM 733 C CA . TYR A 1 93 ? 0.229 14.761 -0.795 1.00 91.31 93 TYR A CA 1
ATOM 734 C C . TYR A 1 93 ? 1.745 14.927 -0.773 1.00 91.31 93 TYR A C 1
ATOM 736 O O . TYR A 1 93 ? 2.465 14.189 -1.440 1.00 91.31 93 TYR A O 1
ATOM 744 N N . ASP A 1 94 ? 2.223 15.884 0.018 1.00 88.12 94 ASP A N 1
ATOM 745 C CA . ASP A 1 94 ? 3.646 15.990 0.329 1.00 88.12 94 ASP A CA 1
ATOM 746 C C . ASP A 1 94 ? 4.091 14.809 1.211 1.00 88.12 94 ASP A C 1
ATOM 748 O O . ASP A 1 94 ? 3.341 14.352 2.083 1.00 88.12 94 ASP A O 1
ATOM 752 N N . ASN A 1 95 ? 5.320 14.327 1.020 1.00 83.12 95 ASN A N 1
ATOM 753 C CA . ASN A 1 95 ? 5.828 13.156 1.741 1.00 83.12 95 ASN A CA 1
ATOM 754 C C . ASN A 1 95 ? 5.944 13.406 3.243 1.00 83.12 95 ASN A C 1
ATOM 756 O O . ASN A 1 95 ? 5.717 12.491 4.037 1.00 83.12 95 ASN A O 1
ATOM 760 N N . SER A 1 96 ? 6.215 14.650 3.644 1.00 85.12 96 SER A N 1
ATOM 761 C CA . SER A 1 96 ? 6.242 15.048 5.053 1.00 85.12 96 SER A CA 1
ATOM 762 C C . SER A 1 96 ? 4.875 14.930 5.737 1.00 85.12 96 SER A C 1
ATOM 764 O O . SER A 1 96 ? 4.820 14.694 6.942 1.00 85.12 96 SER A O 1
ATOM 766 N N . LEU A 1 97 ? 3.779 15.015 4.974 1.00 88.56 97 LEU A N 1
ATOM 767 C CA . LEU A 1 97 ? 2.404 14.985 5.485 1.00 88.56 97 LEU A CA 1
ATOM 768 C C . LEU A 1 97 ? 1.770 13.592 5.457 1.00 88.56 97 LEU A C 1
ATOM 770 O O . LEU A 1 97 ? 0.704 13.395 6.033 1.00 88.56 97 LEU A O 1
ATOM 774 N N . LYS A 1 98 ? 2.406 12.605 4.817 1.00 86.75 98 LYS A N 1
ATOM 775 C CA . LYS A 1 98 ? 1.846 11.261 4.598 1.00 86.75 98 LYS A CA 1
ATOM 776 C C . LYS A 1 98 ? 1.204 10.652 5.850 1.00 86.75 98 LYS A C 1
ATOM 778 O O . LYS A 1 98 ? 0.043 10.257 5.821 1.00 86.75 98 LYS A O 1
ATOM 783 N N . TYR A 1 99 ? 1.944 10.585 6.956 1.00 89.31 99 TYR A N 1
ATOM 784 C CA . TYR A 1 99 ? 1.447 9.966 8.189 1.00 89.31 99 TYR A CA 1
ATOM 785 C C . TYR A 1 99 ? 0.386 10.810 8.896 1.00 89.31 99 TYR A C 1
ATOM 787 O O . TYR A 1 99 ? -0.500 10.252 9.537 1.00 89.31 99 TYR A O 1
ATOM 795 N N . GLU A 1 100 ? 0.444 12.134 8.765 1.00 92.44 100 GLU A N 1
ATOM 796 C CA . GLU A 1 100 ? -0.588 13.031 9.286 1.00 92.44 100 GLU A CA 1
ATOM 797 C C . GLU A 1 100 ? -1.914 12.830 8.542 1.00 92.44 100 GLU A C 1
ATOM 799 O O . GLU A 1 100 ? -2.943 12.607 9.171 1.00 92.44 100 GLU A O 1
ATOM 804 N N . VAL A 1 101 ? -1.878 12.783 7.209 1.00 95.12 101 VAL A N 1
ATOM 805 C CA . VAL A 1 101 ? -3.043 12.526 6.344 1.00 95.12 101 VAL A CA 1
ATOM 806 C C . VAL A 1 101 ? -3.699 11.181 6.677 1.00 95.12 101 VAL A C 1
ATOM 808 O O . VAL A 1 101 ? -4.928 11.075 6.735 1.00 95.12 101 VAL A O 1
ATOM 811 N N . LEU A 1 102 ? -2.893 10.143 6.929 1.00 94.50 102 LEU A N 1
ATOM 812 C CA . LEU A 1 102 ? -3.408 8.845 7.363 1.00 94.50 102 LEU A CA 1
ATOM 813 C C . LEU A 1 102 ? -4.025 8.928 8.775 1.00 94.50 102 LEU A C 1
ATOM 815 O O . LEU A 1 102 ? -5.152 8.471 8.974 1.00 94.50 102 LEU A O 1
ATOM 819 N N . ARG A 1 103 ? -3.355 9.559 9.751 1.00 94.25 103 ARG A N 1
ATOM 820 C CA . ARG A 1 103 ? -3.899 9.741 11.118 1.00 94.25 103 ARG A CA 1
ATOM 821 C C . ARG A 1 103 ? -5.209 10.516 11.131 1.00 94.25 103 ARG A C 1
ATOM 823 O O . ARG A 1 103 ? -6.147 10.117 11.814 1.00 94.25 103 ARG A O 1
ATOM 830 N N . ASN A 1 104 ? -5.299 11.566 10.324 1.00 95.81 104 ASN A N 1
ATOM 831 C CA . ASN A 1 104 ? -6.472 12.429 10.223 1.00 95.81 104 ASN A CA 1
ATOM 832 C C . ASN A 1 104 ? -7.625 11.792 9.434 1.00 95.81 104 ASN A C 1
ATOM 834 O O . ASN A 1 104 ? -8.642 12.443 9.201 1.00 95.81 104 ASN A O 1
ATOM 838 N N . ASN A 1 105 ? -7.505 10.519 9.033 1.00 96.06 105 ASN A N 1
ATOM 839 C CA . ASN A 1 105 ? -8.530 9.807 8.274 1.00 96.06 105 ASN A CA 1
ATOM 840 C C . ASN A 1 105 ? -8.855 10.488 6.933 1.00 96.06 105 ASN A C 1
ATOM 842 O O . ASN A 1 105 ? -9.976 10.385 6.431 1.00 96.06 105 ASN A O 1
ATOM 846 N N . GLU A 1 106 ? -7.886 11.164 6.321 1.00 97.06 106 GLU A N 1
ATOM 847 C CA . GLU A 1 106 ? -8.042 11.799 5.009 1.00 97.06 106 GLU A CA 1
ATOM 848 C C . GLU A 1 106 ? -7.746 10.821 3.865 1.00 97.06 106 GLU A C 1
ATOM 850 O O . GLU A 1 106 ? -8.400 10.873 2.818 1.00 97.06 106 GLU A O 1
ATOM 855 N N . ALA A 1 107 ? -6.843 9.869 4.109 1.00 97.69 107 ALA A N 1
ATOM 856 C CA . ALA A 1 107 ? -6.545 8.730 3.247 1.00 97.69 107 ALA A CA 1
ATOM 857 C C . ALA A 1 107 ? -6.408 7.436 4.068 1.00 97.69 107 ALA A C 1
ATOM 859 O O . ALA A 1 107 ? -6.405 7.460 5.299 1.00 97.69 107 ALA A O 1
ATOM 860 N N . ASP A 1 108 ? -6.318 6.298 3.382 1.00 98.00 108 ASP A N 1
ATOM 861 C CA . ASP A 1 108 ? -6.306 4.968 3.996 1.00 98.00 108 ASP A CA 1
ATOM 862 C C . ASP A 1 108 ? -4.971 4.238 3.820 1.00 98.00 108 ASP A C 1
ATOM 864 O O . ASP A 1 108 ? -4.550 3.529 4.733 1.00 98.00 108 ASP A O 1
ATOM 868 N N . VAL A 1 109 ? -4.309 4.422 2.673 1.00 97.06 109 VAL A N 1
ATOM 869 C CA . VAL A 1 109 ? -3.035 3.773 2.330 1.00 97.06 109 VAL A CA 1
ATOM 870 C C . VAL A 1 109 ? -2.096 4.761 1.634 1.00 97.06 109 VAL A C 1
ATOM 872 O O . VAL A 1 109 ? -2.560 5.662 0.935 1.00 97.06 109 VAL A O 1
ATOM 875 N N . GLY A 1 110 ? -0.786 4.600 1.802 1.00 94.06 110 GLY A N 1
ATOM 876 C CA . GLY A 1 110 ? 0.248 5.383 1.113 1.00 94.06 110 GLY A CA 1
ATOM 877 C C . GLY A 1 110 ? 1.546 4.584 0.936 1.00 94.06 110 GLY A C 1
ATOM 878 O O . GLY A 1 110 ? 1.682 3.513 1.525 1.00 94.06 110 GLY A O 1
ATOM 879 N N . PRO A 1 111 ? 2.508 5.058 0.128 1.00 90.00 111 PRO A N 1
ATOM 880 C CA . PRO A 1 111 ? 3.810 4.403 -0.013 1.00 90.00 111 PRO A CA 1
ATOM 881 C C . PRO A 1 111 ? 4.676 4.640 1.233 1.00 90.00 111 PRO A C 1
ATOM 883 O O . PRO A 1 111 ? 4.773 5.771 1.706 1.00 90.00 111 PRO A O 1
ATOM 886 N N . ALA A 1 112 ? 5.345 3.619 1.762 1.00 85.69 112 ALA A N 1
ATOM 887 C CA . ALA A 1 112 ? 6.277 3.763 2.880 1.00 85.69 112 ALA A CA 1
ATOM 888 C C . ALA A 1 112 ? 7.557 2.962 2.670 1.00 85.69 112 ALA A C 1
ATOM 890 O O . ALA A 1 112 ? 7.579 1.994 1.908 1.00 85.69 112 ALA A O 1
ATOM 891 N N . TYR A 1 113 ? 8.597 3.366 3.397 1.00 78.31 113 TYR A N 1
ATOM 892 C CA . TYR A 1 113 ? 9.857 2.641 3.497 1.00 78.31 113 TYR A CA 1
ATOM 893 C C . TYR A 1 113 ? 10.012 2.051 4.904 1.00 78.31 113 TYR A C 1
ATOM 895 O O . TYR A 1 113 ? 9.655 2.695 5.887 1.00 78.31 113 TYR A O 1
ATOM 903 N N . THR A 1 114 ? 10.553 0.838 5.036 1.00 68.12 114 THR A N 1
ATOM 904 C CA . THR A 1 114 ? 10.687 0.095 6.302 1.00 68.12 114 THR A CA 1
ATOM 905 C C . THR A 1 114 ? 11.604 0.784 7.308 1.00 68.12 114 THR A C 1
ATOM 907 O O . THR A 1 114 ? 11.574 0.447 8.487 1.00 68.12 114 THR A O 1
ATOM 910 N N . THR A 1 115 ? 12.427 1.727 6.854 1.00 69.19 115 THR A N 1
ATOM 911 C CA . THR A 1 115 ? 13.291 2.577 7.682 1.00 69.19 115 THR A CA 1
ATOM 912 C C . THR A 1 115 ? 12.579 3.792 8.258 1.00 69.19 115 THR A C 1
ATOM 914 O O . THR A 1 115 ? 13.116 4.452 9.150 1.00 69.19 115 THR A O 1
ATOM 917 N N . GLU A 1 116 ? 11.359 4.093 7.809 1.00 76.94 116 GLU A N 1
ATOM 918 C CA . GLU A 1 116 ? 10.575 5.186 8.364 1.00 76.94 116 GLU A CA 1
ATOM 919 C C . GLU A 1 116 ? 10.153 4.842 9.796 1.00 76.94 116 GLU A C 1
ATOM 921 O O . GLU A 1 116 ? 9.329 3.960 10.038 1.00 76.94 116 GLU A O 1
ATOM 926 N N . GLY A 1 117 ? 10.680 5.592 10.769 1.00 72.06 117 GLY A N 1
ATOM 927 C CA . GLY A 1 117 ? 10.425 5.365 12.195 1.00 72.06 117 GLY A CA 1
ATOM 928 C C . GLY A 1 117 ? 8.953 5.453 12.613 1.00 72.06 117 GLY A C 1
ATOM 929 O O . GLY A 1 117 ? 8.619 5.052 13.717 1.00 72.06 117 GLY A O 1
ATOM 930 N N . GLN A 1 118 ? 8.055 5.931 11.751 1.00 78.50 118 GLN A N 1
ATOM 931 C CA . GLN A 1 118 ? 6.609 5.933 11.996 1.00 78.50 118 GLN A CA 1
ATOM 932 C C . 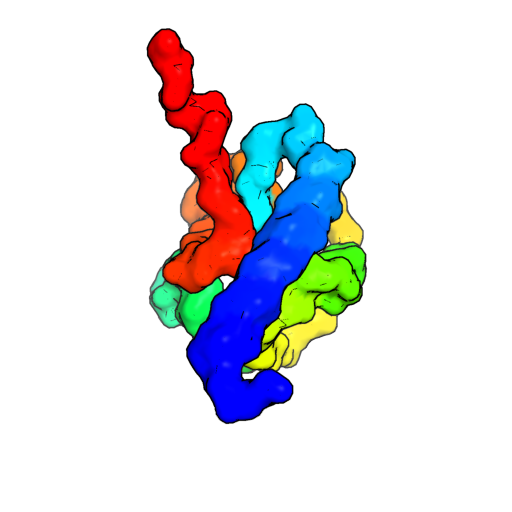GLN A 1 118 ? 5.995 4.521 11.921 1.00 78.50 118 GLN A C 1
ATOM 934 O O . GLN A 1 118 ? 4.976 4.267 12.561 1.00 78.50 118 GLN A O 1
ATOM 939 N N . LEU A 1 119 ? 6.639 3.577 11.221 1.00 74.75 119 LEU A N 1
ATOM 940 C CA . LEU A 1 119 ? 6.205 2.176 11.128 1.00 74.75 119 LEU A CA 1
ATOM 941 C C . LEU A 1 119 ? 6.445 1.369 12.414 1.00 74.75 119 LEU A C 1
ATOM 943 O O . LEU A 1 119 ? 6.002 0.224 12.514 1.00 74.75 119 LEU A O 1
ATOM 947 N N . VAL A 1 120 ? 7.120 1.943 13.419 1.00 69.88 120 VAL A N 1
ATOM 948 C CA . VAL A 1 120 ? 7.246 1.309 14.744 1.00 69.88 120 VAL A CA 1
ATOM 949 C C . VAL A 1 120 ? 5.893 1.197 15.448 1.00 69.88 120 VAL A C 1
ATOM 951 O O . VAL A 1 120 ? 5.706 0.303 16.272 1.00 69.88 120 VAL A O 1
ATOM 954 N N . ASN A 1 121 ? 4.942 2.075 15.114 1.00 81.31 121 ASN A N 1
ATOM 955 C CA . ASN A 1 121 ? 3.607 2.067 15.690 1.00 81.31 121 ASN A CA 1
ATOM 956 C C . ASN A 1 121 ? 2.672 1.150 14.889 1.00 81.31 121 ASN A C 1
ATOM 958 O O . ASN A 1 121 ? 1.891 1.592 14.045 1.00 81.31 121 ASN A O 1
ATOM 962 N N . LYS A 1 122 ? 2.771 -0.150 15.175 1.00 80.31 122 LYS A N 1
ATOM 963 C CA . LYS A 1 122 ? 1.975 -1.195 14.513 1.00 80.31 122 LYS A CA 1
ATOM 964 C C . LYS A 1 122 ? 0.477 -1.124 14.839 1.00 80.31 122 LYS A C 1
ATOM 966 O O . LYS A 1 122 ? -0.335 -1.665 14.089 1.00 80.31 122 LYS A O 1
ATOM 971 N N . ASP A 1 123 ? 0.111 -0.437 15.919 1.00 88.81 123 ASP A N 1
ATOM 972 C CA . ASP A 1 123 ? -1.287 -0.217 16.292 1.00 88.81 123 ASP A CA 1
ATOM 973 C C . ASP A 1 123 ? -1.959 0.816 15.374 1.00 88.81 123 ASP A C 1
ATOM 975 O O . ASP A 1 123 ? -3.152 0.711 15.099 1.00 88.81 123 ASP A O 1
ATOM 979 N N . GLU A 1 124 ? -1.196 1.778 14.844 1.00 92.06 124 GLU A N 1
ATOM 980 C CA . GLU A 1 124 ? -1.688 2.781 13.889 1.00 92.06 124 GLU A CA 1
ATOM 981 C C . GLU A 1 124 ? -1.522 2.340 12.429 1.00 92.06 124 GLU A C 1
ATOM 983 O O . GLU A 1 124 ? -2.412 2.570 11.602 1.00 92.06 124 GLU A O 1
ATOM 988 N N . PHE A 1 125 ? -0.395 1.701 12.105 1.00 93.31 125 PHE A N 1
ATOM 989 C CA . PHE A 1 125 ? 0.005 1.423 10.730 1.00 93.31 125 PHE A CA 1
ATOM 990 C C . PHE A 1 125 ? 0.424 -0.026 10.509 1.00 93.31 125 PHE A C 1
ATOM 992 O O . PHE A 1 125 ? 1.248 -0.583 11.229 1.00 93.31 125 PHE A O 1
ATOM 999 N N . THR A 1 126 ? -0.089 -0.615 9.435 1.00 91.62 126 THR A N 1
ATOM 1000 C CA . THR A 1 126 ? 0.268 -1.955 8.979 1.00 91.62 126 THR A CA 1
ATOM 1001 C C . THR A 1 126 ? 0.984 -1.843 7.640 1.00 91.62 126 THR A C 1
ATOM 1003 O O . THR A 1 126 ? 0.417 -1.361 6.660 1.00 91.62 126 THR A O 1
ATOM 1006 N N . LEU A 1 127 ? 2.240 -2.288 7.593 1.00 91.19 127 LEU A N 1
ATOM 1007 C CA . LEU A 1 127 ? 2.943 -2.502 6.332 1.00 91.19 127 LEU A CA 1
ATOM 1008 C C . LEU A 1 127 ? 2.402 -3.776 5.680 1.00 91.19 127 LEU A C 1
ATOM 1010 O O . LEU A 1 127 ? 2.328 -4.816 6.337 1.00 91.19 127 LEU A O 1
ATOM 1014 N N . LEU A 1 128 ? 2.020 -3.688 4.409 1.00 91.94 128 LEU A N 1
ATOM 1015 C CA . LEU A 1 128 ? 1.474 -4.824 3.675 1.00 91.94 128 LEU A CA 1
ATOM 1016 C C . LEU A 1 128 ? 2.578 -5.718 3.114 1.00 91.94 128 LEU A C 1
ATOM 1018 O O . LEU A 1 128 ? 3.610 -5.238 2.646 1.00 91.94 128 LEU A O 1
ATOM 1022 N N . GLU A 1 129 ? 2.335 -7.025 3.142 1.00 89.50 129 GLU A N 1
ATOM 1023 C CA . GLU A 1 129 ? 3.228 -8.018 2.548 1.00 89.50 129 GLU A CA 1
ATOM 1024 C C . GLU A 1 129 ? 3.111 -8.013 1.017 1.00 89.50 129 GLU A C 1
ATOM 1026 O O . GLU A 1 129 ? 2.011 -8.107 0.467 1.00 89.50 129 GLU A O 1
ATOM 1031 N N . ASP A 1 130 ? 4.251 -7.944 0.329 1.00 89.38 130 ASP A N 1
ATOM 1032 C CA . ASP A 1 130 ? 4.360 -8.153 -1.118 1.00 89.38 130 ASP A CA 1
ATOM 1033 C C . ASP A 1 130 ? 4.370 -9.658 -1.444 1.00 89.38 130 ASP A C 1
ATOM 1035 O O . ASP A 1 130 ? 5.409 -10.264 -1.715 1.00 89.38 130 ASP A O 1
ATOM 1039 N N . ASP A 1 131 ? 3.189 -10.274 -1.395 1.00 91.50 131 ASP A N 1
ATOM 1040 C CA . ASP A 1 131 ? 2.982 -11.724 -1.490 1.00 91.50 131 ASP A CA 1
ATOM 1041 C C . ASP A 1 131 ? 3.352 -12.336 -2.858 1.00 91.50 131 ASP A C 1
ATOM 1043 O O . ASP A 1 131 ? 3.606 -13.538 -2.962 1.00 91.50 131 ASP A O 1
ATOM 1047 N N . LYS A 1 132 ? 3.444 -11.518 -3.914 1.00 87.06 132 LYS A N 1
ATOM 1048 C CA . LYS A 1 132 ? 3.903 -11.917 -5.258 1.00 87.06 132 LYS A CA 1
ATOM 1049 C C . LYS A 1 132 ? 5.324 -11.465 -5.591 1.00 87.06 132 LYS A C 1
ATOM 1051 O O . LYS A 1 132 ? 5.776 -11.725 -6.710 1.00 87.06 132 LYS A O 1
ATOM 1056 N N . GLN A 1 133 ? 6.030 -10.850 -4.639 1.00 85.12 133 GLN A N 1
ATOM 1057 C CA . GLN A 1 133 ? 7.440 -10.469 -4.764 1.00 85.12 133 GLN A CA 1
ATOM 1058 C C . GLN A 1 133 ? 7.706 -9.589 -5.997 1.00 85.12 133 GLN A C 1
ATOM 1060 O O . GLN A 1 133 ? 8.560 -9.903 -6.836 1.00 85.12 133 GLN A O 1
ATOM 1065 N N . VAL A 1 134 ? 6.936 -8.505 -6.134 1.00 83.75 134 VAL A N 1
ATOM 1066 C CA . VAL A 1 134 ? 7.226 -7.428 -7.095 1.00 83.75 134 VAL A CA 1
ATOM 1067 C C . VAL A 1 134 ? 8.596 -6.833 -6.803 1.00 83.75 134 VAL A C 1
ATOM 1069 O O . VAL A 1 134 ? 9.380 -6.592 -7.724 1.00 83.75 134 VAL A O 1
ATOM 1072 N N . TRP A 1 135 ? 8.883 -6.639 -5.522 1.00 77.88 135 TRP A N 1
ATOM 1073 C CA . TRP A 1 135 ? 10.139 -6.133 -5.010 1.00 77.88 135 TRP A CA 1
ATOM 1074 C C . TRP A 1 135 ? 11.087 -7.285 -4.650 1.00 77.88 135 TRP A C 1
ATOM 1076 O O . TRP A 1 135 ? 10.648 -8.341 -4.179 1.00 77.88 135 TRP A O 1
ATOM 1086 N N . PRO A 1 136 ? 12.405 -7.132 -4.888 1.00 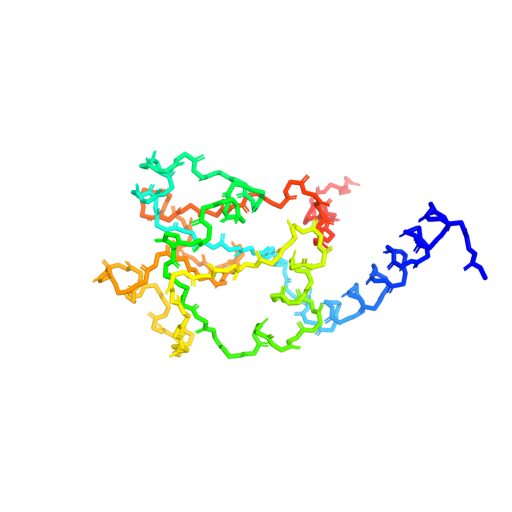68.75 136 PRO A N 1
ATOM 1087 C CA . PRO A 1 136 ? 13.377 -8.127 -4.458 1.00 68.75 136 PRO A CA 1
ATOM 1088 C C . PRO A 1 136 ? 13.315 -8.308 -2.930 1.00 68.75 136 PRO A C 1
ATOM 1090 O O . PRO A 1 136 ? 13.094 -7.336 -2.207 1.00 68.75 136 PRO A O 1
ATOM 1093 N N . PRO A 1 137 ? 13.513 -9.537 -2.418 1.00 60.34 137 PRO A N 1
ATOM 1094 C CA . PRO A 1 137 ? 13.408 -9.809 -0.992 1.00 60.34 137 PRO A CA 1
ATOM 1095 C C . PRO A 1 137 ? 14.419 -8.968 -0.208 1.00 60.34 137 PRO A C 1
ATOM 1097 O O . PRO A 1 137 ? 15.622 -9.030 -0.455 1.00 60.34 137 PRO A O 1
ATOM 1100 N N . TYR A 1 138 ? 13.921 -8.232 0.784 1.00 55.22 138 TYR A N 1
ATOM 1101 C CA . TYR A 1 138 ? 14.705 -7.297 1.598 1.00 55.22 138 TYR A CA 1
ATOM 1102 C C . TYR A 1 138 ? 15.728 -7.960 2.542 1.00 55.22 138 TYR A C 1
ATOM 1104 O O . TYR A 1 138 ? 16.528 -7.276 3.174 1.00 55.22 138 TYR A O 1
ATOM 1112 N N . ASN A 1 139 ? 15.776 -9.296 2.591 1.00 46.50 139 ASN A N 1
ATOM 1113 C CA . ASN A 1 139 ? 16.748 -10.058 3.373 1.00 46.50 139 ASN A CA 1
ATOM 1114 C C . ASN A 1 139 ? 17.901 -10.578 2.500 1.00 46.50 139 ASN A C 1
ATOM 1116 O O . ASN A 1 139 ? 17.951 -11.759 2.163 1.00 46.50 139 ASN A O 1
ATOM 1120 N N . LEU A 1 140 ? 18.861 -9.706 2.186 1.00 38.81 140 LEU A N 1
ATOM 1121 C CA . LEU A 1 140 ? 20.233 -10.116 1.839 1.00 38.81 140 LEU A CA 1
ATOM 1122 C C . LEU A 1 140 ? 21.316 -9.397 2.669 1.00 38.81 140 LEU A C 1
ATOM 1124 O O . LEU A 1 140 ? 22.499 -9.608 2.422 1.00 38.81 140 LEU A O 1
ATOM 1128 N N . ALA A 1 141 ? 20.947 -8.599 3.680 1.00 40.16 141 ALA A N 1
ATOM 1129 C CA . ALA A 1 141 ? 21.905 -7.840 4.500 1.00 40.16 141 ALA A CA 1
ATOM 1130 C C . ALA A 1 141 ? 21.947 -8.224 5.995 1.00 40.16 141 ALA A C 1
ATOM 1132 O O . ALA A 1 141 ? 22.591 -7.545 6.789 1.00 40.16 141 ALA A O 1
ATOM 1133 N N . LEU A 1 142 ? 21.311 -9.324 6.399 1.00 35.06 142 LEU A N 1
ATOM 1134 C CA . LEU A 1 142 ? 21.539 -9.956 7.700 1.00 35.06 142 LEU A CA 1
ATOM 1135 C C . LEU A 1 142 ? 21.660 -11.456 7.449 1.00 35.06 142 LEU A C 1
ATOM 1137 O O . LEU A 1 142 ? 20.648 -12.098 7.218 1.00 35.06 142 LEU A O 1
ATOM 1141 N N . TYR A 1 143 ? 22.901 -11.943 7.405 1.00 34.00 143 TYR A N 1
ATOM 1142 C CA . TYR A 1 143 ? 23.396 -13.331 7.480 1.00 34.00 143 TYR A CA 1
ATOM 1143 C C . TYR A 1 143 ? 24.497 -13.575 6.439 1.00 34.00 143 TYR A C 1
ATOM 1145 O O . TYR A 1 143 ? 24.326 -14.306 5.468 1.00 34.00 143 TYR A O 1
ATOM 1153 N N . GLN A 1 144 ? 25.675 -13.010 6.691 1.00 32.94 144 GLN A N 1
ATOM 1154 C CA . GLN A 1 144 ? 26.903 -13.779 6.515 1.00 32.94 144 GLN A CA 1
ATOM 1155 C C . GLN A 1 144 ? 27.638 -13.735 7.853 1.00 32.94 144 GLN A C 1
ATOM 1157 O O . GLN A 1 144 ? 27.884 -12.654 8.389 1.00 32.94 144 GLN A O 1
ATOM 1162 N N . HIS A 1 145 ? 27.833 -14.921 8.429 1.00 38.09 145 HIS A N 1
ATOM 1163 C CA . HIS A 1 145 ? 28.719 -15.145 9.566 1.00 38.09 145 HIS A CA 1
ATOM 1164 C C . HIS A 1 145 ? 30.172 -14.920 9.158 1.00 38.09 145 HIS A C 1
ATOM 1166 O O . HIS A 1 145 ? 30.506 -15.271 8.003 1.00 38.09 145 HIS A O 1
#

Secondary structure (DSSP, 8-state):
---HHHHHHHHHHHHHHHHHHHHHHH-SS---EEEEEEHHHHHHHT--BHHHHHHHGGGPEEEE-SHHHHSTTSHHHHHHHH-----SEEEE--GGGHHHHHHTTS-SEEEEETT-GGGG-TTTEEEPB-TT-SSPPS-SSS---

pLDDT: mean 80.31, std 18.48, range [32.94, 98.5]

Radius of gyration: 15.8 Å; chains: 1; bounding box: 42×35×46 Å

Foldseek 3Di:
DPDPVVVVVVCLVVLCVVLVVVCVVVPPDLKDKFKKFFLVVCVVQVAAALLSQQVCQLVFEEAEQVVLVPDCLHQVLSCVQNNDSNHVYYDYDHPVCVLVCQVVVVGTMYMDMPPPPVVVPVNTIHGHHHPRCSDPDSPPPPDDD